Protein AF-A0A6I6AGZ8-F1 (afdb_monomer)

Foldseek 3Di:
DDDDDDDPPDAQQFHALVRLCVVVVHDSVVVVVVVVVPQDDDHRGDGNVSNVVSCVVPPPLCDPPPLPNDDPDPVNVVVVVVVVVVVVVVVCVVVVVDDDPVVVVVVVVVVVVVLVVVLVVCCVPPNDVSSVVSVVVVVVVVVVCCVVPPDPPVPPPPPD

Mean predicted aligned error: 19.11 Å

Sequence (160 aa):
MASSSSGFDSDFNESTIAGCARFFSVSERTISYWLAEGCPGERGRYPLPEMVEWAKANKWFKSSDPMLAGGDSDNLERYRGLKADLAEMDLQERRQQMVNLDAIKPAFIGALGHIKNAGEKLDRQFGNEALAILLDAWDQAMEYIANELPDDENATESTS

pLDDT: mean 73.6, std 16.23, range [36.78, 91.81]

Secondary structure (DSSP, 8-state):
--------SSTTSSB-HHHHHHHHTS-HHHHHHHHHTT-S-BTTBB-HHHHHHHHHHHTGGG-SSTTTSS---HHHHHHHHHHHHHHHHHHHHHTT----HHHHHHHHHHHHHHHHHHHHHHHHHH-HHHHHHHHHHHHHHHHHHHHHS---TTTTSS--

InterPro domains:
  IPR036388 Winged helix-like DNA-binding domain superfamily [G3DSA:1.10.10.10] (17-64)

Structure (mmCIF, N/CA/C/O backbone):
data_AF-A0A6I6AGZ8-F1
#
_entry.id   AF-A0A6I6AGZ8-F1
#
loop_
_atom_site.group_PDB
_atom_site.id
_atom_site.type_symbol
_atom_site.label_atom_id
_atom_site.label_alt_id
_atom_site.label_comp_id
_atom_site.label_asym_id
_atom_site.label_entity_id
_atom_site.label_seq_id
_atom_site.pdbx_PDB_ins_code
_atom_site.Cartn_x
_atom_site.Cartn_y
_atom_site.Cartn_z
_atom_site.occupancy
_atom_site.B_iso_or_equiv
_atom_site.auth_seq_id
_atom_site.auth_comp_id
_atom_site.auth_asym_id
_atom_site.auth_atom_id
_atom_site.pdbx_PDB_model_num
ATOM 1 N N . MET A 1 1 ? -15.485 -10.844 -48.837 1.00 36.94 1 MET A N 1
ATOM 2 C CA . MET A 1 1 ? -14.448 -11.665 -49.495 1.00 36.94 1 MET A CA 1
ATOM 3 C C . MET A 1 1 ? -13.108 -11.076 -49.105 1.00 36.94 1 MET A C 1
ATOM 5 O O . MET A 1 1 ? -12.922 -9.881 -49.281 1.00 36.94 1 MET A O 1
ATOM 9 N N . ALA A 1 2 ? -12.275 -11.870 -48.437 1.00 36.78 2 ALA A N 1
ATOM 10 C CA . ALA A 1 2 ? -10.996 -11.447 -47.883 1.00 36.78 2 ALA A CA 1
ATOM 11 C C . ALA A 1 2 ? -9.970 -11.240 -49.007 1.00 36.78 2 ALA A C 1
ATOM 13 O O . ALA A 1 2 ? -9.747 -12.150 -49.802 1.00 36.78 2 ALA A O 1
ATOM 14 N N . SER A 1 3 ? -9.358 -10.057 -49.064 1.00 37.03 3 SER A N 1
ATOM 15 C CA . SER A 1 3 ? -8.184 -9.808 -49.901 1.00 37.03 3 SER A CA 1
ATOM 16 C C . SER A 1 3 ? -6.948 -10.227 -49.116 1.00 37.03 3 SER A C 1
ATOM 18 O O . SER A 1 3 ? -6.480 -9.505 -48.236 1.00 37.03 3 SER A O 1
ATOM 20 N N . SER A 1 4 ? -6.466 -11.432 -49.403 1.00 39.41 4 SER A N 1
ATOM 21 C CA . SER A 1 4 ? -5.233 -11.969 -48.844 1.00 39.41 4 SER A CA 1
ATOM 22 C C . SER A 1 4 ? -4.025 -11.229 -49.414 1.00 39.41 4 SER A C 1
ATOM 24 O O . SER A 1 4 ? -3.789 -11.214 -50.619 1.00 39.41 4 SER A O 1
ATOM 26 N N . SER A 1 5 ? -3.273 -10.625 -48.501 1.00 42.81 5 SER A N 1
ATOM 27 C CA . SER A 1 5 ? -1.918 -10.113 -48.672 1.00 42.81 5 SER A CA 1
ATOM 28 C C . SER A 1 5 ? -0.979 -11.240 -49.121 1.00 42.81 5 SER A C 1
ATOM 30 O O . SER A 1 5 ? -0.697 -12.148 -48.340 1.00 42.81 5 SER A O 1
ATOM 32 N N . SER A 1 6 ? -0.453 -11.156 -50.342 1.00 44.28 6 SER A N 1
ATOM 33 C CA . SER A 1 6 ? 0.699 -11.943 -50.795 1.00 44.28 6 SER A CA 1
ATOM 34 C C . SER A 1 6 ? 1.741 -10.995 -51.391 1.00 44.28 6 SER A C 1
ATOM 36 O O . SER A 1 6 ? 1.658 -10.617 -52.558 1.00 44.28 6 SER A O 1
ATOM 38 N N . GLY A 1 7 ? 2.691 -10.563 -50.566 1.00 38.94 7 GLY A N 1
ATOM 39 C CA . GLY A 1 7 ? 3.775 -9.663 -50.968 1.00 38.94 7 GLY A CA 1
ATOM 40 C C . GLY A 1 7 ? 5.003 -9.828 -50.080 1.00 38.94 7 GLY A C 1
ATOM 41 O O . GLY A 1 7 ? 5.597 -8.840 -49.670 1.00 38.94 7 GLY A O 1
ATOM 42 N N . PHE A 1 8 ? 5.323 -11.067 -49.706 1.00 43.38 8 PHE A N 1
ATOM 43 C CA . PHE A 1 8 ? 6.403 -11.376 -48.773 1.00 43.38 8 PHE A CA 1
ATOM 44 C C . PHE A 1 8 ? 7.254 -12.532 -49.311 1.00 43.38 8 PHE A C 1
ATOM 46 O O . PHE A 1 8 ? 7.405 -13.517 -48.615 1.00 43.38 8 PHE A O 1
ATOM 53 N N . ASP A 1 9 ? 7.734 -12.478 -50.562 1.00 47.53 9 ASP A N 1
ATOM 54 C CA . ASP A 1 9 ? 8.541 -13.595 -51.102 1.00 47.53 9 ASP A CA 1
ATOM 55 C C . ASP A 1 9 ? 9.456 -13.232 -52.298 1.00 47.53 9 ASP A C 1
ATOM 57 O O . ASP A 1 9 ? 9.443 -13.881 -53.341 1.00 47.53 9 ASP A O 1
ATOM 61 N N . SER A 1 10 ? 10.291 -12.192 -52.144 1.00 45.81 10 SER A N 1
ATOM 62 C CA . SER A 1 10 ? 11.511 -11.997 -52.972 1.00 45.81 10 SER A CA 1
ATOM 63 C C . SER A 1 10 ? 12.495 -10.947 -52.425 1.00 45.81 10 SER A C 1
ATOM 65 O O . SER A 1 10 ? 13.690 -11.029 -52.695 1.00 45.81 10 SER A O 1
ATOM 67 N N . ASP A 1 11 ? 12.027 -9.994 -51.614 1.00 51.44 11 ASP A N 1
ATOM 68 C CA . ASP A 1 11 ? 12.787 -8.780 -51.241 1.00 51.44 11 ASP A CA 1
ATOM 69 C C . ASP A 1 11 ? 13.686 -8.917 -49.997 1.00 51.44 11 ASP A C 1
ATOM 71 O O . ASP A 1 11 ? 14.252 -7.934 -49.515 1.00 51.44 11 ASP A O 1
ATOM 75 N N . PHE A 1 12 ? 13.826 -10.121 -49.434 1.00 54.44 12 PHE A N 1
ATOM 76 C CA . PHE A 1 12 ? 14.631 -10.311 -48.219 1.00 54.44 12 PHE A CA 1
ATOM 77 C C . PHE A 1 12 ? 16.140 -10.320 -48.499 1.00 54.44 12 PHE A C 1
ATOM 79 O O . PHE A 1 12 ? 16.936 -10.127 -47.584 1.00 54.44 12 PHE A O 1
ATOM 86 N N . ASN A 1 13 ? 16.540 -10.550 -49.753 1.00 58.56 13 ASN A N 1
ATOM 87 C CA . ASN A 1 13 ? 17.948 -10.718 -50.106 1.00 58.56 13 ASN A CA 1
ATOM 88 C C . ASN A 1 13 ? 18.614 -9.418 -50.565 1.00 58.56 13 ASN A C 1
ATOM 90 O O . ASN A 1 13 ? 19.801 -9.241 -50.334 1.00 58.56 13 ASN A O 1
ATOM 94 N N . GLU A 1 14 ? 17.865 -8.499 -51.178 1.00 63.09 14 GLU A N 1
ATOM 95 C CA . GLU A 1 14 ? 18.361 -7.196 -51.624 1.00 63.09 14 GLU A CA 1
ATOM 96 C C . GLU A 1 14 ? 17.270 -6.155 -51.367 1.00 63.09 14 GLU A C 1
ATOM 98 O O . GLU A 1 14 ? 16.241 -6.136 -52.037 1.00 63.09 14 GLU A O 1
ATOM 103 N N . SER A 1 15 ? 17.466 -5.310 -50.356 1.00 72.38 15 SER A N 1
ATOM 104 C CA . SER A 1 15 ? 16.507 -4.252 -50.026 1.00 72.38 15 SER A CA 1
ATOM 105 C C . SER A 1 15 ? 16.972 -2.902 -50.567 1.00 72.38 15 SER A C 1
ATOM 107 O O . SER A 1 15 ? 18.056 -2.799 -51.124 1.00 72.38 15 SER A O 1
ATOM 109 N N . THR A 1 16 ? 16.167 -1.849 -50.420 1.00 84.56 16 THR A N 1
ATOM 110 C CA . THR A 1 16 ? 16.593 -0.449 -50.637 1.00 84.56 16 THR A CA 1
ATOM 111 C C . THR A 1 16 ? 17.092 0.156 -49.320 1.00 84.56 16 THR A C 1
ATOM 113 O O . THR A 1 16 ? 16.794 -0.391 -48.261 1.00 84.56 16 THR A O 1
ATOM 116 N N . ILE A 1 17 ? 17.766 1.319 -49.329 1.00 82.62 17 ILE A N 1
ATOM 117 C CA . ILE A 1 17 ? 18.156 2.016 -48.077 1.00 82.62 17 ILE A CA 1
ATOM 118 C C . ILE A 1 17 ? 16.943 2.214 -47.156 1.00 82.62 17 ILE A C 1
ATOM 120 O O . ILE A 1 17 ? 17.018 1.918 -45.965 1.00 82.62 17 ILE A O 1
ATOM 124 N N . ALA A 1 18 ? 15.814 2.660 -47.714 1.00 81.06 18 ALA A N 1
ATOM 125 C CA . ALA A 1 18 ? 14.564 2.848 -46.979 1.00 81.06 18 ALA A CA 1
ATOM 126 C C . ALA A 1 18 ? 13.978 1.522 -46.452 1.00 81.06 18 ALA A C 1
ATOM 128 O O . ALA A 1 18 ? 13.313 1.485 -45.416 1.00 81.06 18 ALA A O 1
ATOM 129 N N . GLY A 1 19 ? 14.205 0.413 -47.160 1.00 81.62 19 GLY A N 1
ATOM 130 C CA . GLY A 1 19 ? 13.860 -0.931 -46.698 1.00 81.62 19 GLY A CA 1
ATOM 131 C C . GLY A 1 19 ? 14.736 -1.387 -45.530 1.00 81.62 19 GLY A C 1
ATOM 132 O O . GLY A 1 19 ? 14.202 -1.780 -44.495 1.00 81.62 19 GLY A O 1
ATOM 133 N N . CYS A 1 20 ? 16.058 -1.221 -45.635 1.00 81.56 20 CYS A N 1
ATOM 134 C CA . CYS A 1 20 ? 17.003 -1.515 -44.556 1.00 81.56 20 CYS A CA 1
ATOM 135 C C . CYS A 1 20 ? 16.732 -0.667 -43.309 1.00 81.56 20 CYS A C 1
ATOM 137 O O . CYS A 1 20 ? 16.687 -1.198 -42.205 1.00 81.56 20 CYS A O 1
ATOM 139 N N . ALA A 1 21 ? 16.498 0.637 -43.469 1.00 83.06 21 ALA A N 1
ATOM 140 C CA . ALA A 1 21 ? 16.189 1.547 -42.367 1.00 83.06 21 ALA A CA 1
ATOM 141 C C . ALA A 1 21 ? 14.956 1.084 -41.572 1.00 83.06 21 ALA A C 1
ATOM 143 O O . ALA A 1 21 ? 14.996 1.009 -40.344 1.00 83.06 21 ALA A O 1
ATOM 144 N N . ARG A 1 22 ? 13.889 0.681 -42.277 1.00 79.38 22 ARG A N 1
ATOM 145 C CA . ARG A 1 22 ? 12.691 0.103 -41.652 1.00 79.38 22 ARG A CA 1
ATOM 146 C C . ARG A 1 22 ? 12.980 -1.234 -40.972 1.00 79.38 22 ARG A C 1
ATOM 148 O O . ARG A 1 22 ? 12.545 -1.429 -39.845 1.00 79.38 22 ARG A O 1
ATOM 155 N N . PHE A 1 23 ? 13.734 -2.123 -41.621 1.00 80.44 23 PHE A N 1
ATOM 156 C CA . PHE A 1 23 ? 14.079 -3.439 -41.075 1.00 80.44 23 PHE A CA 1
ATOM 157 C C . PHE A 1 23 ? 14.892 -3.338 -39.777 1.00 80.44 23 PHE A C 1
ATOM 159 O O . PHE A 1 23 ? 14.571 -3.982 -38.782 1.00 80.44 23 PHE A O 1
ATOM 166 N N . PHE A 1 24 ? 15.909 -2.478 -39.761 1.00 79.69 24 PHE A N 1
ATOM 167 C CA . PHE A 1 24 ? 16.771 -2.258 -38.602 1.00 79.69 24 PHE A CA 1
ATOM 168 C C . PHE A 1 24 ? 16.186 -1.263 -37.584 1.00 79.69 24 PHE A C 1
ATOM 170 O O . PHE A 1 24 ? 16.799 -1.044 -36.543 1.00 79.69 24 PHE A O 1
ATOM 177 N N . SER A 1 25 ? 15.017 -0.668 -37.859 1.00 79.44 25 SER A N 1
ATOM 178 C CA . SER A 1 25 ? 14.388 0.384 -37.041 1.00 79.44 25 SER A CA 1
ATOM 179 C C . SER A 1 25 ? 15.317 1.574 -36.746 1.00 79.44 25 SER A C 1
ATOM 181 O O . SER A 1 25 ? 15.334 2.120 -35.645 1.00 79.44 25 SER A O 1
ATOM 183 N N . VAL A 1 26 ? 16.098 1.991 -37.745 1.00 83.06 26 VAL A N 1
ATOM 184 C CA . VAL A 1 26 ? 17.025 3.132 -37.666 1.00 83.06 26 VAL A CA 1
ATOM 185 C C . VAL A 1 26 ? 16.767 4.126 -38.794 1.00 83.06 26 VAL A C 1
ATOM 187 O O . VAL A 1 26 ? 16.052 3.843 -39.750 1.00 83.06 26 VAL A O 1
ATOM 190 N N . SER A 1 27 ? 17.369 5.314 -38.712 1.00 84.31 27 SER A N 1
ATOM 191 C CA . SER A 1 27 ? 17.269 6.300 -39.792 1.00 84.31 27 SER A CA 1
ATOM 192 C C . SER A 1 27 ? 18.075 5.883 -41.033 1.00 84.31 27 SER A C 1
ATOM 194 O O . SER A 1 27 ? 19.126 5.251 -40.919 1.00 84.31 27 SER A O 1
ATOM 196 N N . GLU A 1 28 ? 17.661 6.313 -42.229 1.00 84.12 28 GLU A N 1
ATOM 197 C CA . GLU A 1 28 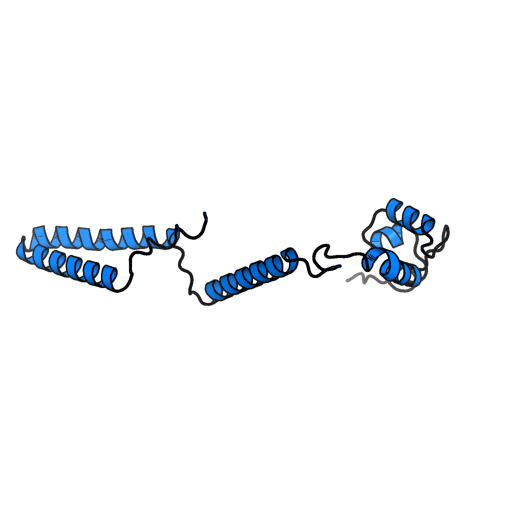? 18.434 6.110 -43.474 1.00 84.12 28 GLU A CA 1
ATOM 198 C C . GLU A 1 28 ? 19.843 6.723 -43.401 1.00 84.12 28 GLU A C 1
ATOM 200 O O . GLU A 1 28 ? 20.805 6.218 -43.989 1.00 84.12 28 GLU A O 1
ATOM 205 N N . ARG A 1 29 ? 19.988 7.794 -42.611 1.00 84.25 29 ARG A N 1
ATOM 206 C CA . ARG A 1 29 ? 21.278 8.413 -42.301 1.00 84.25 29 ARG A CA 1
ATOM 207 C C . ARG A 1 29 ? 22.182 7.471 -41.504 1.00 84.25 29 ARG A C 1
ATOM 209 O O . ARG A 1 29 ? 23.377 7.418 -41.772 1.00 84.25 29 ARG A O 1
ATOM 216 N N . THR A 1 30 ? 21.619 6.713 -40.564 1.00 82.94 30 THR A N 1
ATOM 217 C CA . THR A 1 30 ? 22.341 5.694 -39.786 1.00 82.94 30 THR A CA 1
ATOM 218 C C . THR A 1 30 ? 22.846 4.576 -40.693 1.00 82.94 30 THR A C 1
ATOM 220 O O . THR A 1 30 ? 24.001 4.184 -40.580 1.00 82.94 30 THR A O 1
ATOM 223 N N . ILE A 1 31 ? 22.026 4.128 -41.647 1.00 85.69 31 ILE A N 1
ATOM 224 C CA . ILE A 1 31 ? 22.444 3.137 -42.649 1.00 85.69 31 ILE A CA 1
ATOM 225 C C . ILE A 1 31 ? 23.571 3.690 -43.529 1.00 85.69 31 ILE A C 1
ATOM 227 O O . ILE A 1 31 ? 24.575 3.019 -43.737 1.00 85.69 31 ILE A O 1
ATOM 231 N N . SER A 1 32 ? 23.462 4.940 -43.982 1.00 86.62 32 SER A N 1
ATOM 232 C CA . SER A 1 32 ? 24.519 5.596 -44.771 1.00 86.62 32 SER A CA 1
ATOM 233 C C . SER A 1 32 ? 25.843 5.688 -44.004 1.00 86.62 32 SER A C 1
ATOM 235 O O . SER A 1 32 ? 26.914 5.513 -44.579 1.00 86.62 32 SER A O 1
ATOM 237 N N . TYR A 1 33 ? 25.766 5.929 -42.694 1.00 86.88 33 TYR A N 1
ATOM 238 C CA . TYR A 1 33 ? 26.926 5.925 -41.811 1.00 86.88 33 TYR A CA 1
ATOM 239 C C . TYR A 1 33 ? 27.538 4.525 -41.669 1.00 86.88 33 TYR A C 1
ATOM 241 O O . TYR A 1 33 ? 28.750 4.387 -41.783 1.00 86.88 33 TYR A O 1
ATOM 249 N N . TRP A 1 34 ? 26.721 3.478 -41.516 1.00 89.69 34 TRP A N 1
ATOM 250 C CA . TRP A 1 34 ? 27.213 2.097 -41.461 1.00 89.69 34 TRP A CA 1
ATOM 251 C C . TRP A 1 34 ? 27.944 1.694 -42.742 1.00 89.69 34 TRP A C 1
ATOM 253 O O . TRP A 1 34 ? 29.002 1.076 -42.670 1.00 89.69 34 TRP A O 1
ATOM 263 N N . LEU A 1 35 ? 27.435 2.085 -43.913 1.00 88.38 35 LEU A N 1
ATOM 264 C CA . LEU A 1 35 ? 28.111 1.838 -45.193 1.00 88.38 35 LEU A CA 1
ATOM 265 C C . LEU A 1 35 ? 29.487 2.520 -45.246 1.00 88.38 35 LEU A C 1
ATOM 267 O O . LEU A 1 35 ? 30.453 1.919 -45.706 1.00 88.38 35 LEU A O 1
ATOM 271 N N . ALA A 1 36 ? 29.605 3.742 -44.715 1.00 86.81 36 ALA A N 1
ATOM 272 C CA . ALA A 1 36 ? 30.887 4.446 -44.619 1.00 86.81 36 ALA A CA 1
ATOM 273 C C . ALA A 1 36 ? 31.878 3.775 -43.644 1.00 86.81 36 ALA A C 1
ATOM 275 O O . ALA A 1 36 ? 33.087 3.927 -43.798 1.00 86.81 36 ALA A O 1
ATOM 276 N N . GLU A 1 37 ? 31.380 3.020 -42.663 1.00 85.31 37 GLU A N 1
ATOM 277 C CA . GLU A 1 37 ? 32.176 2.234 -41.710 1.00 85.31 37 GLU A CA 1
ATOM 278 C C . GLU A 1 37 ? 32.501 0.811 -42.204 1.00 85.31 37 GLU A C 1
ATOM 280 O O . GLU A 1 37 ? 33.128 0.038 -41.479 1.00 85.31 37 GLU A O 1
ATOM 285 N N . GLY A 1 38 ? 32.087 0.451 -43.424 1.00 85.81 38 GLY A N 1
ATOM 286 C CA . GLY A 1 38 ? 32.363 -0.856 -44.026 1.00 85.81 38 GLY A CA 1
ATOM 287 C C . GLY A 1 38 ? 31.251 -1.894 -43.862 1.00 85.81 38 GLY A C 1
ATOM 288 O O . GLY A 1 38 ? 31.525 -3.090 -43.945 1.00 85.81 38 GLY A O 1
ATOM 289 N N . CYS A 1 39 ? 30.007 -1.469 -43.616 1.00 87.12 39 CYS A N 1
ATOM 290 C CA . CYS A 1 39 ? 28.843 -2.352 -43.689 1.00 87.12 39 CYS A CA 1
ATOM 291 C C . CYS A 1 39 ? 28.627 -2.851 -45.133 1.00 87.12 39 CYS A C 1
ATOM 293 O O . CYS A 1 39 ? 28.698 -2.036 -46.056 1.00 87.12 39 CYS A O 1
ATOM 295 N N . PRO A 1 40 ? 28.344 -4.152 -45.348 1.00 85.38 40 PRO A N 1
ATOM 296 C CA . PRO A 1 40 ? 28.096 -4.706 -46.675 1.00 85.38 40 PRO A CA 1
ATOM 297 C C . PRO A 1 40 ? 26.907 -4.032 -47.367 1.00 85.38 40 PRO A C 1
ATOM 299 O O . PRO A 1 40 ? 25.792 -4.033 -46.852 1.00 85.38 40 PRO A O 1
ATOM 302 N N . GLY A 1 41 ? 27.128 -3.462 -48.548 1.00 84.88 41 GLY A N 1
ATOM 303 C CA . GLY A 1 41 ? 26.070 -2.865 -49.357 1.00 84.88 41 GLY A CA 1
ATOM 304 C C . GLY A 1 41 ? 26.583 -1.764 -50.274 1.00 84.88 41 GLY A C 1
ATOM 305 O O . GLY A 1 41 ? 27.505 -1.024 -49.940 1.00 84.88 41 GLY A O 1
ATOM 306 N N . GLU A 1 42 ? 25.957 -1.633 -51.437 1.00 80.38 42 GLU A N 1
ATOM 307 C CA . GLU A 1 42 ? 26.266 -0.604 -52.427 1.00 80.38 42 GLU A CA 1
ATOM 308 C C . GLU A 1 42 ? 24.982 0.072 -52.908 1.00 80.38 42 GLU A C 1
ATOM 310 O O . GLU A 1 42 ? 23.866 -0.388 -52.659 1.00 80.38 42 GLU A O 1
ATOM 315 N N . ARG A 1 43 ? 25.115 1.213 -53.589 1.00 75.25 43 ARG A N 1
ATOM 316 C CA . ARG A 1 43 ? 23.961 1.991 -54.044 1.00 75.25 43 ARG A CA 1
ATOM 317 C C . ARG A 1 43 ? 23.078 1.152 -54.972 1.00 75.25 43 ARG A C 1
ATOM 319 O O . ARG A 1 43 ? 23.436 0.904 -56.115 1.00 75.25 43 ARG A O 1
ATOM 326 N N . GLY A 1 44 ? 21.901 0.781 -54.472 1.00 72.56 44 GLY A N 1
ATOM 327 C CA . GLY A 1 44 ? 20.922 -0.037 -55.194 1.00 72.56 44 GLY A CA 1
ATOM 328 C C . GLY A 1 44 ? 20.974 -1.533 -54.875 1.00 72.56 44 GLY A C 1
ATOM 329 O O . GLY A 1 44 ? 20.122 -2.256 -55.376 1.00 72.56 44 GLY A O 1
ATOM 330 N N . ARG A 1 45 ? 21.908 -1.987 -54.027 1.00 81.31 45 ARG A N 1
ATOM 331 C CA . ARG A 1 45 ? 22.038 -3.386 -53.609 1.00 81.31 45 ARG A CA 1
ATOM 332 C C . ARG A 1 45 ? 22.419 -3.482 -52.132 1.00 81.31 45 ARG A C 1
ATOM 334 O O . ARG A 1 45 ? 23.567 -3.238 -51.765 1.00 81.31 45 ARG A O 1
ATOM 341 N N . TYR A 1 46 ? 21.462 -3.870 -51.294 1.00 85.00 46 TYR A N 1
ATOM 342 C CA . TYR A 1 46 ? 21.661 -3.972 -49.847 1.00 85.00 46 TYR A CA 1
ATOM 343 C C . TYR A 1 46 ? 21.365 -5.392 -49.349 1.00 85.00 46 TYR A C 1
ATOM 345 O O . TYR A 1 46 ? 20.191 -5.719 -49.138 1.00 85.00 46 TYR A O 1
ATOM 353 N N . PRO A 1 47 ? 22.400 -6.240 -49.180 1.00 86.06 47 PRO A N 1
ATOM 354 C CA . PRO A 1 47 ? 22.234 -7.611 -48.723 1.00 86.06 47 PRO A CA 1
ATOM 355 C C . PRO A 1 47 ? 21.889 -7.641 -47.233 1.00 86.06 47 PRO A C 1
ATOM 357 O O . PRO A 1 47 ? 22.771 -7.624 -46.376 1.00 86.06 47 PRO A O 1
ATOM 360 N N . LEU A 1 48 ? 20.592 -7.687 -46.913 1.00 82.38 48 LEU A N 1
ATOM 361 C CA . LEU A 1 48 ? 20.108 -7.672 -45.527 1.00 82.38 48 LEU A CA 1
ATOM 362 C C . LEU A 1 48 ? 20.773 -8.739 -44.638 1.00 82.38 48 LEU A C 1
ATOM 364 O O . LEU A 1 48 ? 21.173 -8.377 -43.531 1.00 82.38 48 LEU A O 1
ATOM 368 N N . PRO A 1 49 ? 20.961 -10.006 -45.069 1.00 81.31 49 PRO A N 1
ATOM 369 C CA . PRO A 1 49 ? 21.616 -11.012 -44.232 1.00 81.31 49 PRO A CA 1
ATOM 370 C C . PRO A 1 49 ? 23.061 -10.644 -43.864 1.00 81.31 49 PRO A C 1
ATOM 372 O O . PRO A 1 49 ? 23.461 -10.773 -42.709 1.00 81.31 49 PRO A O 1
ATOM 375 N N . GLU A 1 50 ? 23.835 -10.125 -44.816 1.00 83.81 50 GLU A N 1
ATOM 376 C CA . GLU A 1 50 ? 25.228 -9.720 -44.584 1.00 83.81 50 GLU A CA 1
ATOM 377 C C . GLU A 1 50 ? 25.307 -8.453 -43.725 1.00 83.81 50 GLU A C 1
ATOM 379 O O . GLU A 1 50 ? 26.138 -8.355 -42.821 1.00 83.81 50 GLU A O 1
ATOM 384 N N . MET A 1 51 ? 24.395 -7.502 -43.953 1.00 85.75 51 MET A N 1
ATOM 385 C CA . MET A 1 51 ? 24.250 -6.315 -43.112 1.00 85.75 51 MET A CA 1
ATOM 386 C C . MET A 1 51 ? 23.889 -6.682 -41.671 1.00 85.75 51 MET A C 1
ATOM 388 O O . MET A 1 51 ? 24.408 -6.060 -40.748 1.00 85.75 51 MET A O 1
ATOM 392 N N . VAL A 1 52 ? 23.037 -7.694 -41.462 1.00 84.62 52 VAL A N 1
ATOM 393 C CA . VAL A 1 52 ? 22.688 -8.222 -40.135 1.00 84.62 52 VAL A CA 1
ATOM 394 C C . VAL A 1 52 ? 23.914 -8.806 -39.444 1.00 84.62 52 VAL A C 1
ATOM 396 O O . VAL A 1 52 ? 24.155 -8.484 -38.285 1.00 84.62 52 VAL A O 1
ATOM 399 N N . GLU A 1 53 ? 24.705 -9.634 -40.126 1.00 81.88 53 GLU A N 1
ATOM 400 C CA . GLU A 1 53 ? 25.916 -10.223 -39.538 1.00 81.88 53 GLU A CA 1
ATOM 401 C C . GLU A 1 53 ? 26.967 -9.156 -39.205 1.00 81.88 53 GLU A C 1
ATOM 403 O O . GLU A 1 53 ? 27.543 -9.153 -38.112 1.00 81.88 53 GLU A O 1
ATOM 408 N N . TRP A 1 54 ? 27.145 -8.172 -40.087 1.00 86.56 54 TRP A N 1
ATOM 409 C CA . TRP A 1 54 ? 28.007 -7.029 -39.808 1.00 86.56 54 TRP A CA 1
ATOM 410 C C . TRP A 1 54 ? 27.492 -6.193 -38.631 1.00 86.56 54 TRP A C 1
ATOM 412 O O . TRP A 1 54 ? 28.274 -5.823 -37.751 1.00 86.56 54 TRP A O 1
ATOM 422 N N . ALA A 1 55 ? 26.185 -5.913 -38.584 1.00 83.25 55 ALA A N 1
ATOM 423 C CA . ALA A 1 55 ? 25.557 -5.134 -37.522 1.00 83.25 55 ALA A CA 1
ATOM 424 C C . ALA A 1 55 ? 25.636 -5.862 -36.183 1.00 83.25 55 ALA A C 1
ATOM 426 O O . ALA A 1 55 ? 25.957 -5.219 -35.187 1.00 83.25 55 ALA A O 1
ATOM 427 N N . LYS A 1 56 ? 25.452 -7.190 -36.150 1.00 78.62 56 LYS A N 1
ATOM 428 C CA . LYS A 1 56 ? 25.748 -8.018 -34.976 1.00 78.62 56 LYS A CA 1
ATOM 429 C C . LYS A 1 56 ? 27.165 -7.730 -34.505 1.00 78.62 56 LYS A C 1
ATOM 431 O O . LYS A 1 56 ? 27.324 -7.160 -33.430 1.00 78.62 56 LYS A O 1
ATOM 436 N N . ALA A 1 57 ? 28.171 -8.031 -35.319 1.00 78.44 57 ALA A N 1
ATOM 437 C CA . ALA A 1 57 ? 29.574 -7.935 -34.921 1.00 78.44 57 ALA A CA 1
ATOM 438 C C . ALA A 1 57 ? 30.023 -6.517 -34.507 1.00 78.44 57 ALA A C 1
ATOM 440 O O . ALA A 1 57 ? 30.841 -6.374 -33.600 1.00 78.44 57 ALA A O 1
ATOM 441 N N . ASN A 1 58 ? 29.493 -5.465 -35.141 1.00 78.50 58 ASN A N 1
ATOM 442 C CA . ASN A 1 58 ? 30.028 -4.104 -35.001 1.00 78.50 58 ASN A CA 1
ATOM 443 C C . ASN A 1 58 ? 29.149 -3.147 -34.189 1.00 78.50 58 ASN A C 1
ATOM 445 O O . ASN A 1 58 ? 29.671 -2.198 -33.596 1.00 78.50 58 ASN A O 1
ATOM 449 N N . LYS A 1 59 ? 27.828 -3.357 -34.179 1.00 79.31 59 LYS A N 1
ATOM 450 C CA . LYS A 1 59 ? 26.848 -2.421 -33.608 1.00 79.31 59 LYS A CA 1
ATOM 451 C C . LYS A 1 59 ? 26.041 -3.036 -32.467 1.00 79.31 59 LYS A C 1
ATOM 453 O O . LYS A 1 59 ? 25.937 -2.410 -31.420 1.00 79.31 59 LYS A O 1
ATOM 458 N N . TRP A 1 60 ? 25.529 -4.255 -32.615 1.00 69.31 60 TRP A N 1
ATOM 459 C CA . TRP A 1 60 ? 24.675 -4.901 -31.611 1.00 69.31 60 TRP A CA 1
ATOM 460 C C . TRP A 1 60 ? 25.458 -5.668 -30.541 1.00 69.31 60 TRP A C 1
ATOM 462 O O . TRP A 1 60 ? 25.035 -5.691 -29.390 1.00 69.31 60 TRP A O 1
ATOM 472 N N . PHE A 1 61 ? 26.658 -6.175 -30.849 1.00 50.69 61 PHE A N 1
ATOM 473 C CA . PHE A 1 61 ? 27.600 -6.659 -29.826 1.00 50.69 61 PHE A CA 1
ATOM 474 C C . PHE A 1 61 ? 28.213 -5.522 -28.983 1.00 50.69 61 PHE A C 1
ATOM 476 O O . PHE A 1 61 ? 28.963 -5.783 -28.046 1.00 50.69 61 PHE A O 1
ATOM 483 N N . LYS A 1 62 ? 27.844 -4.259 -29.249 1.00 52.09 62 LYS A N 1
ATOM 484 C CA . LYS A 1 62 ? 28.139 -3.089 -28.406 1.00 52.09 62 LYS A CA 1
ATOM 485 C C . LYS A 1 62 ? 26.891 -2.557 -27.692 1.00 52.09 62 LYS A C 1
ATOM 487 O O . LYS A 1 62 ? 26.713 -1.350 -27.555 1.00 52.09 62 LYS A O 1
ATOM 492 N N . SER A 1 63 ? 26.113 -3.503 -27.162 1.00 45.59 63 SER A N 1
ATOM 493 C CA . SER A 1 63 ? 24.984 -3.366 -26.234 1.00 45.59 63 SER A CA 1
ATOM 494 C C . SER A 1 63 ? 23.616 -3.072 -26.857 1.00 45.59 63 SER A C 1
ATOM 496 O O . SER A 1 63 ? 23.404 -2.076 -27.540 1.00 45.59 63 SER A O 1
ATOM 498 N N . SER A 1 64 ? 22.649 -3.921 -26.515 1.00 41.16 64 SER A N 1
ATOM 499 C CA . SER A 1 64 ? 21.240 -3.526 -26.404 1.00 41.16 64 SER A CA 1
ATOM 500 C C . SER A 1 64 ? 20.738 -3.577 -24.955 1.00 41.16 64 SER A C 1
ATOM 502 O O . SER A 1 64 ? 19.543 -3.471 -24.715 1.00 41.16 64 SER A O 1
ATOM 504 N N . ASP A 1 65 ? 21.660 -3.677 -23.994 1.00 48.16 65 ASP A N 1
ATOM 505 C CA . ASP A 1 65 ? 21.478 -3.140 -22.649 1.00 48.16 65 ASP A CA 1
ATOM 506 C C . ASP A 1 65 ? 22.844 -2.619 -22.156 1.00 48.16 65 ASP A C 1
ATOM 508 O O . ASP A 1 65 ? 23.753 -3.425 -21.919 1.00 48.16 65 ASP A O 1
ATOM 512 N N . PRO A 1 66 ? 23.052 -1.292 -22.064 1.00 46.69 66 PRO A N 1
ATOM 513 C CA . PRO A 1 66 ? 24.287 -0.699 -21.551 1.00 46.69 66 PRO A CA 1
ATOM 514 C C . PRO A 1 66 ? 24.658 -1.164 -20.136 1.00 46.69 66 PRO A C 1
ATOM 516 O O . PRO A 1 66 ? 25.796 -0.960 -19.724 1.00 46.69 66 PRO A O 1
ATOM 519 N N . MET A 1 67 ? 23.745 -1.817 -19.403 1.00 47.66 67 MET A N 1
ATOM 520 C CA . MET A 1 67 ? 24.069 -2.456 -18.128 1.00 47.66 67 MET A CA 1
ATOM 521 C C . MET A 1 67 ? 24.707 -3.841 -18.263 1.00 47.66 67 MET A C 1
ATOM 523 O O . MET A 1 67 ? 25.302 -4.291 -17.304 1.00 47.66 67 MET A O 1
ATOM 527 N N . LEU A 1 68 ? 24.643 -4.546 -19.394 1.00 47.53 68 LEU A N 1
ATOM 528 C CA . LEU A 1 68 ? 25.100 -5.950 -19.472 1.00 47.53 68 LEU A CA 1
ATOM 529 C C . LEU A 1 68 ? 26.387 -6.172 -20.273 1.00 47.53 68 LEU A C 1
ATOM 531 O O . LEU A 1 68 ? 26.905 -7.288 -20.299 1.00 47.53 68 LEU A O 1
ATOM 535 N N . ALA A 1 69 ? 26.930 -5.134 -20.905 1.00 46.22 69 ALA A N 1
ATOM 536 C CA . ALA A 1 69 ? 28.111 -5.240 -21.754 1.00 46.22 69 ALA A CA 1
ATOM 537 C C . ALA A 1 69 ? 29.363 -4.641 -21.087 1.00 46.22 69 ALA A C 1
ATOM 539 O O . ALA A 1 69 ? 29.933 -3.676 -21.588 1.00 46.22 69 ALA A O 1
ATOM 540 N N . GLY A 1 70 ? 29.817 -5.238 -19.981 1.00 43.56 70 GLY A N 1
ATOM 541 C CA . GLY A 1 70 ? 31.224 -5.143 -19.572 1.00 43.56 70 GLY A CA 1
ATOM 542 C C . GLY A 1 70 ? 31.499 -4.768 -18.115 1.00 43.56 70 GLY A C 1
ATOM 543 O O . GLY A 1 70 ? 31.249 -3.644 -17.694 1.00 43.56 70 GLY A O 1
ATOM 544 N N . GLY A 1 71 ? 32.161 -5.698 -17.421 1.00 42.44 71 GLY A N 1
ATOM 545 C CA . GLY A 1 71 ? 32.974 -5.456 -16.227 1.00 42.44 71 GLY A CA 1
ATOM 546 C C . GLY A 1 71 ? 32.270 -5.758 -14.909 1.00 42.44 71 GLY A C 1
ATOM 547 O O . GLY A 1 71 ? 31.169 -5.268 -14.684 1.00 42.44 71 GLY A O 1
ATOM 548 N N . ASP A 1 72 ? 32.935 -6.530 -14.044 1.00 48.19 72 ASP A N 1
ATOM 549 C CA . ASP A 1 72 ? 32.653 -6.681 -12.606 1.00 48.19 72 ASP A CA 1
ATOM 550 C C . ASP A 1 72 ? 32.632 -5.309 -11.916 1.00 48.19 72 ASP A C 1
ATOM 552 O O . ASP A 1 72 ? 33.594 -4.864 -11.293 1.00 48.19 72 ASP A O 1
ATOM 556 N N . SER A 1 73 ? 31.544 -4.579 -12.105 1.00 54.69 73 SER A N 1
ATOM 557 C CA . SER A 1 73 ? 31.310 -3.272 -11.525 1.00 54.69 73 SER A CA 1
ATOM 558 C C . SER A 1 73 ? 30.214 -3.444 -10.492 1.00 54.69 73 SER A C 1
ATOM 560 O O . SER A 1 73 ? 29.112 -3.865 -10.827 1.00 54.69 73 SER A O 1
ATOM 562 N N . ASP A 1 74 ? 30.516 -3.098 -9.246 1.00 55.75 74 ASP A N 1
ATOM 563 C CA . ASP A 1 74 ? 29.635 -3.120 -8.066 1.00 55.75 74 ASP A CA 1
ATOM 564 C C . ASP A 1 74 ? 28.208 -2.582 -8.353 1.00 55.75 74 ASP A C 1
ATOM 566 O O . ASP A 1 74 ? 27.205 -3.029 -7.799 1.00 55.75 74 ASP A O 1
ATOM 570 N N . ASN A 1 75 ? 28.075 -1.672 -9.322 1.00 55.81 75 ASN A N 1
ATOM 571 C CA . ASN A 1 75 ? 26.795 -1.114 -9.766 1.00 55.81 75 ASN A CA 1
ATOM 572 C C . ASN A 1 75 ? 25.871 -2.120 -10.480 1.00 55.81 75 ASN A C 1
ATOM 574 O O . ASN A 1 75 ? 24.648 -1.988 -10.420 1.00 55.81 75 ASN A O 1
ATOM 578 N N . LEU A 1 76 ? 26.432 -3.119 -11.159 1.00 58.00 76 LEU A N 1
ATOM 579 C CA . LEU A 1 76 ? 25.693 -4.171 -11.859 1.00 58.00 76 LEU A CA 1
ATOM 580 C C . LEU A 1 76 ? 25.078 -5.177 -10.890 1.00 58.00 76 LEU A C 1
ATOM 582 O O . LEU A 1 76 ? 23.946 -5.622 -11.084 1.00 58.00 76 LEU A O 1
ATOM 586 N N . GLU A 1 77 ? 25.815 -5.514 -9.838 1.00 64.88 77 GLU A N 1
ATOM 587 C CA . GLU A 1 77 ? 25.323 -6.377 -8.769 1.00 64.88 77 GLU A CA 1
ATOM 588 C C . GLU A 1 77 ? 24.222 -5.678 -7.973 1.00 64.88 77 GLU A C 1
ATOM 590 O O . GLU A 1 77 ? 23.157 -6.262 -7.779 1.00 64.88 77 GLU A O 1
ATOM 595 N N . ARG A 1 78 ? 24.399 -4.390 -7.645 1.00 66.19 78 ARG A N 1
ATOM 596 C CA . ARG A 1 78 ? 23.346 -3.570 -7.018 1.00 66.19 78 ARG A CA 1
ATOM 597 C C . ARG A 1 78 ? 22.070 -3.521 -7.851 1.00 66.19 78 ARG A C 1
ATOM 599 O O . ARG A 1 78 ? 20.980 -3.676 -7.313 1.00 66.19 78 ARG A O 1
ATOM 606 N N . TYR A 1 79 ? 22.183 -3.353 -9.167 1.00 68.06 79 TYR A N 1
ATOM 607 C CA . TYR A 1 79 ? 21.014 -3.338 -10.047 1.00 68.06 79 TYR A CA 1
ATOM 608 C C . TYR A 1 79 ? 20.297 -4.692 -10.118 1.00 68.06 79 TYR A C 1
ATOM 610 O O . TYR A 1 79 ? 19.067 -4.744 -10.135 1.00 68.06 79 TYR A O 1
ATOM 618 N N . ARG A 1 80 ? 21.048 -5.801 -10.127 1.00 75.94 80 ARG A N 1
ATOM 619 C CA . ARG A 1 80 ? 20.470 -7.151 -10.049 1.00 75.94 80 ARG A CA 1
ATOM 620 C C . ARG A 1 80 ? 19.768 -7.387 -8.712 1.00 75.94 80 ARG A C 1
ATOM 622 O O . ARG A 1 80 ? 18.690 -7.972 -8.730 1.00 75.94 80 ARG A O 1
ATOM 629 N N . GLY A 1 81 ? 20.339 -6.895 -7.610 1.00 73.94 81 GLY A N 1
ATOM 630 C CA . GLY A 1 81 ? 19.720 -6.910 -6.282 1.00 73.94 81 GLY A CA 1
ATOM 631 C C . GLY A 1 81 ? 18.389 -6.163 -6.270 1.00 73.94 81 GLY A C 1
ATOM 632 O O . GLY A 1 81 ? 17.354 -6.779 -6.068 1.00 73.94 81 GLY A O 1
ATOM 633 N N . LEU A 1 82 ? 18.385 -4.886 -6.664 1.00 70.38 82 LEU A N 1
ATOM 634 C CA . LEU A 1 82 ? 17.165 -4.067 -6.706 1.00 70.38 82 LEU A CA 1
ATOM 635 C C . LEU A 1 82 ? 16.054 -4.680 -7.574 1.00 70.38 82 LEU A C 1
ATOM 637 O O . LEU A 1 82 ? 14.872 -4.574 -7.257 1.00 70.38 82 LEU A O 1
ATOM 641 N N . LYS A 1 83 ? 16.417 -5.331 -8.685 1.00 75.81 83 LYS A N 1
ATOM 642 C CA . LYS A 1 83 ? 15.451 -6.021 -9.548 1.00 75.81 83 LYS A CA 1
ATOM 643 C C . LYS A 1 83 ? 14.913 -7.308 -8.914 1.00 75.81 83 LYS A C 1
ATOM 645 O O . LYS A 1 83 ? 13.756 -7.650 -9.152 1.00 75.81 83 LYS A O 1
ATOM 650 N N . A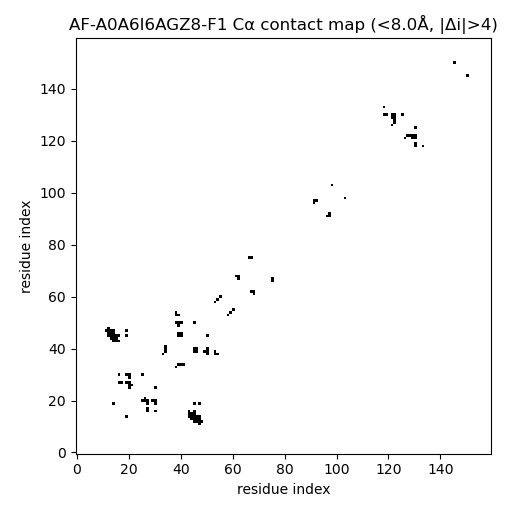LA A 1 84 ? 15.741 -8.025 -8.155 1.00 78.81 84 ALA A N 1
ATOM 651 C CA . ALA A 1 84 ? 15.312 -9.190 -7.389 1.00 78.81 84 ALA A CA 1
ATOM 652 C C . ALA A 1 84 ? 14.362 -8.775 -6.256 1.00 78.81 84 ALA A C 1
ATOM 654 O O . ALA A 1 84 ? 13.295 -9.371 -6.137 1.00 78.81 84 ALA A O 1
ATOM 655 N N . ASP A 1 85 ? 14.687 -7.700 -5.535 1.00 74.81 85 ASP A N 1
ATOM 656 C CA . ASP A 1 85 ? 13.850 -7.145 -4.465 1.00 74.81 85 ASP A CA 1
ATOM 657 C C . ASP A 1 85 ? 12.478 -6.718 -5.004 1.00 74.81 85 ASP A C 1
ATOM 659 O O . ASP A 1 85 ? 11.440 -7.046 -4.434 1.00 74.81 85 ASP A O 1
ATOM 663 N N . LEU A 1 86 ? 12.449 -6.055 -6.165 1.00 73.38 86 LEU A N 1
ATOM 664 C CA . LEU A 1 86 ? 11.199 -5.646 -6.809 1.00 73.38 86 LEU A CA 1
ATOM 665 C C . LEU A 1 86 ? 10.341 -6.852 -7.229 1.00 73.38 86 LEU A C 1
ATOM 667 O O . LEU A 1 86 ? 9.127 -6.849 -7.049 1.00 73.38 86 LEU A O 1
ATOM 671 N N . ALA A 1 87 ? 10.968 -7.916 -7.738 1.00 77.00 87 ALA A N 1
ATOM 672 C CA . ALA A 1 87 ? 10.265 -9.154 -8.070 1.00 77.00 87 ALA A CA 1
ATOM 673 C C . ALA A 1 87 ? 9.752 -9.897 -6.821 1.00 77.00 87 ALA A C 1
ATOM 675 O O . ALA A 1 87 ? 8.725 -10.579 -6.884 1.00 77.00 87 ALA A O 1
ATOM 676 N N . GLU A 1 88 ? 10.451 -9.778 -5.691 1.00 72.75 88 GLU A N 1
ATOM 677 C CA . GLU A 1 88 ? 10.006 -10.316 -4.409 1.00 72.75 88 GLU A CA 1
ATOM 678 C C . GLU A 1 88 ? 8.796 -9.547 -3.866 1.00 72.75 88 GLU A C 1
ATOM 680 O O . GLU A 1 88 ? 7.809 -10.177 -3.479 1.00 72.75 88 GLU A O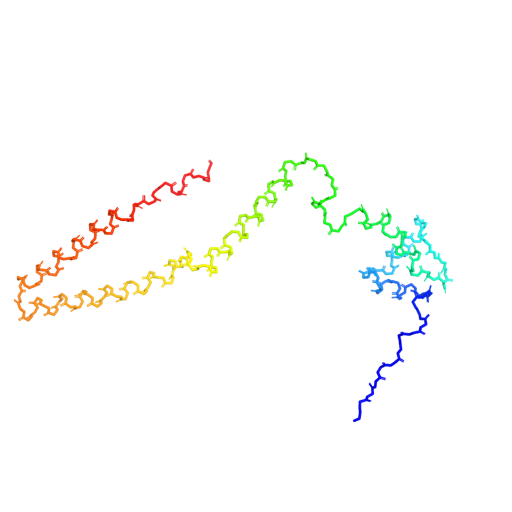 1
ATOM 685 N N . MET A 1 89 ? 8.813 -8.213 -3.928 1.00 68.56 89 MET A N 1
ATOM 686 C CA . MET A 1 89 ? 7.662 -7.376 -3.567 1.00 68.56 89 MET A CA 1
ATOM 687 C C . MET A 1 89 ? 6.433 -7.711 -4.426 1.00 68.56 89 MET A C 1
ATOM 689 O O . MET A 1 89 ? 5.353 -7.952 -3.886 1.00 68.56 89 MET A O 1
ATOM 693 N N . ASP A 1 90 ? 6.598 -7.857 -5.744 1.00 70.69 90 ASP A N 1
ATOM 694 C CA . ASP A 1 90 ? 5.517 -8.278 -6.649 1.00 70.69 90 ASP A CA 1
ATOM 695 C C . ASP A 1 90 ? 4.946 -9.663 -6.277 1.00 70.69 90 ASP A C 1
ATOM 697 O O . ASP A 1 90 ? 3.741 -9.922 -6.387 1.00 70.69 90 ASP A O 1
ATOM 701 N N . LEU A 1 91 ? 5.800 -10.594 -5.835 1.00 76.38 91 LEU A N 1
ATOM 702 C CA . LEU A 1 91 ? 5.360 -11.906 -5.356 1.00 76.38 91 LEU A CA 1
ATOM 703 C C . LEU A 1 91 ? 4.587 -11.809 -4.038 1.00 76.38 91 LEU A C 1
ATOM 705 O O . LEU A 1 91 ? 3.584 -12.511 -3.885 1.00 76.38 91 LEU A O 1
ATOM 709 N N . GLN A 1 92 ? 5.022 -10.963 -3.105 1.00 69.81 92 GLN A N 1
ATOM 710 C CA . GLN A 1 92 ? 4.321 -10.720 -1.841 1.00 69.81 92 GLN A CA 1
ATOM 711 C C . GLN A 1 92 ? 2.953 -10.060 -2.071 1.00 69.81 92 GLN A C 1
ATOM 713 O O . GLN A 1 92 ? 1.975 -10.439 -1.420 1.00 69.81 92 GLN A O 1
ATOM 718 N N . GLU A 1 93 ? 2.839 -9.162 -3.057 1.00 70.31 93 GLU A N 1
ATOM 719 C CA . GLU A 1 93 ? 1.565 -8.550 -3.463 1.00 70.31 93 GLU A CA 1
ATOM 720 C C . GLU A 1 93 ? 0.584 -9.619 -3.949 1.00 70.31 93 GLU A C 1
ATOM 722 O O . GLU A 1 93 ? -0.546 -9.724 -3.470 1.00 70.31 93 GLU A O 1
ATOM 727 N N . ARG A 1 94 ? 1.047 -10.491 -4.856 1.00 69.25 94 ARG A N 1
ATOM 728 C CA . ARG A 1 94 ? 0.241 -11.597 -5.400 1.00 69.25 94 ARG A CA 1
ATOM 729 C C . ARG A 1 94 ? -0.155 -12.618 -4.341 1.00 69.25 94 ARG A C 1
ATOM 731 O O . ARG A 1 94 ? -1.192 -13.262 -4.476 1.00 69.25 94 ARG A O 1
ATOM 738 N N . ARG A 1 95 ? 0.663 -12.773 -3.300 1.00 78.50 95 ARG A N 1
ATOM 739 C CA . ARG A 1 95 ? 0.375 -13.623 -2.138 1.00 78.50 95 ARG A CA 1
ATOM 740 C C . ARG A 1 95 ? -0.532 -12.951 -1.107 1.00 78.50 95 ARG A C 1
ATOM 742 O O . ARG A 1 95 ? -0.813 -13.581 -0.094 1.00 78.50 95 ARG A O 1
ATOM 749 N N . GLN A 1 96 ? -1.000 -11.724 -1.358 1.00 72.50 96 GLN A N 1
ATOM 750 C CA . GLN A 1 96 ? -1.829 -10.939 -0.433 1.00 72.50 96 GLN A CA 1
ATOM 751 C C . GLN A 1 96 ? -1.156 -10.710 0.929 1.00 72.50 96 GLN A C 1
ATOM 753 O O . GLN A 1 96 ? -1.825 -10.566 1.947 1.00 72.50 96 GLN A O 1
ATOM 758 N N . GLN A 1 97 ? 0.178 -10.695 0.952 1.00 71.19 97 GLN A N 1
ATOM 759 C CA . GLN A 1 97 ? 0.962 -10.474 2.168 1.00 71.19 97 GLN A CA 1
ATOM 760 C C . GLN A 1 97 ? 1.214 -8.986 2.429 1.00 71.19 97 GLN A C 1
ATOM 762 O O . GLN A 1 97 ? 1.628 -8.621 3.524 1.00 71.19 97 GLN A O 1
ATOM 767 N N . MET A 1 98 ? 0.934 -8.125 1.447 1.00 72.44 98 MET A N 1
ATOM 768 C CA . MET A 1 98 ? 0.995 -6.676 1.599 1.00 72.44 98 MET A CA 1
ATOM 769 C C . MET A 1 98 ? -0.394 -6.095 1.831 1.00 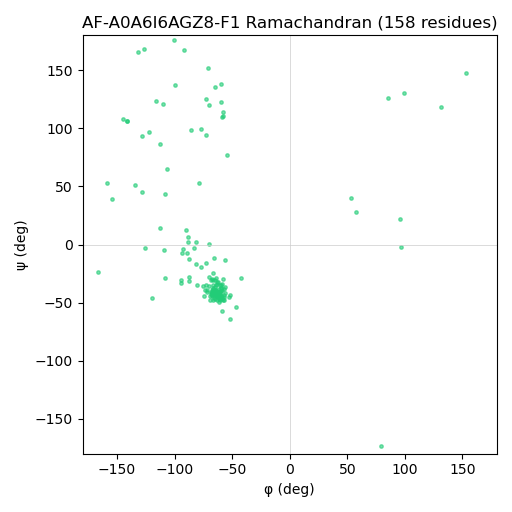72.44 98 MET A C 1
ATOM 771 O O . MET A 1 98 ? -1.367 -6.458 1.167 1.00 72.44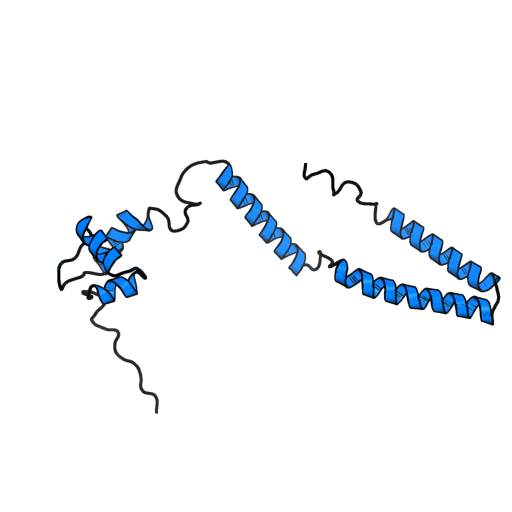 98 MET A O 1
ATOM 775 N N . VAL A 1 99 ? -0.469 -5.161 2.772 1.00 76.31 99 VAL A N 1
ATOM 776 C CA . VAL A 1 99 ? -1.711 -4.524 3.189 1.00 76.31 99 VAL A CA 1
ATOM 777 C C . VAL A 1 99 ? -1.647 -3.038 2.867 1.00 76.31 99 VAL A C 1
ATOM 779 O O . VAL A 1 99 ? -0.755 -2.329 3.325 1.00 76.31 99 VAL A O 1
ATOM 782 N N . ASN A 1 100 ? -2.615 -2.544 2.095 1.00 79.44 100 ASN A N 1
ATOM 783 C CA . ASN A 1 100 ? -2.722 -1.116 1.816 1.00 79.44 100 ASN A CA 1
ATOM 784 C C . ASN A 1 100 ? -3.315 -0.388 3.033 1.00 79.44 100 ASN A C 1
ATOM 786 O O . ASN A 1 100 ? -4.534 -0.365 3.231 1.00 79.44 100 ASN A O 1
ATOM 790 N N . LEU A 1 101 ? -2.445 0.224 3.838 1.00 79.44 101 LEU A N 1
ATOM 791 C CA . LEU A 1 101 ? -2.834 0.956 5.045 1.00 79.44 101 LEU A CA 1
ATOM 792 C C . LEU A 1 101 ? -3.799 2.114 4.755 1.00 79.44 101 LEU A C 1
ATOM 794 O O . LEU A 1 101 ? -4.693 2.368 5.562 1.00 79.44 101 LEU A O 1
ATOM 798 N N . ASP A 1 102 ? -3.675 2.782 3.608 1.00 79.38 102 ASP A N 1
ATOM 799 C CA . ASP A 1 102 ? -4.560 3.891 3.233 1.00 79.38 102 ASP A 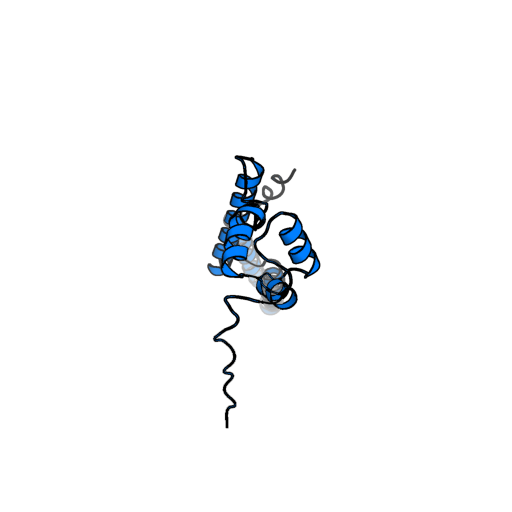CA 1
ATOM 800 C C . ASP A 1 102 ? -5.979 3.414 2.912 1.00 79.38 102 ASP A C 1
ATOM 802 O O . ASP A 1 102 ? -6.944 4.144 3.137 1.00 79.38 102 ASP A O 1
ATOM 806 N N . ALA A 1 103 ? -6.126 2.171 2.449 1.00 78.62 103 ALA A N 1
ATOM 807 C CA . ALA A 1 103 ? -7.429 1.547 2.253 1.00 78.62 103 ALA A CA 1
ATOM 808 C C . ALA A 1 103 ? -8.018 1.007 3.569 1.00 78.62 103 ALA A C 1
ATOM 810 O O . ALA A 1 103 ? -9.231 1.079 3.779 1.00 78.62 103 ALA A O 1
ATOM 811 N N . ILE A 1 104 ? -7.176 0.496 4.476 1.00 83.44 104 ILE A N 1
ATOM 812 C CA . ILE A 1 104 ? -7.625 -0.066 5.759 1.00 83.44 104 ILE A CA 1
ATOM 813 C C . ILE A 1 104 ? -8.046 1.012 6.750 1.00 83.44 104 ILE A C 1
ATOM 815 O O . ILE A 1 104 ? -9.095 0.868 7.375 1.00 83.44 104 ILE A O 1
ATOM 819 N N . LYS A 1 105 ? -7.273 2.094 6.895 1.00 82.75 105 LYS A N 1
ATOM 820 C CA . LYS A 1 105 ? -7.557 3.177 7.852 1.00 82.75 105 LYS A CA 1
ATOM 821 C C . LYS A 1 105 ? -9.018 3.656 7.820 1.00 82.75 105 LYS A C 1
ATOM 823 O O . LYS A 1 105 ? -9.654 3.627 8.873 1.00 82.75 105 LYS A O 1
ATOM 828 N N . PRO A 1 106 ? -9.602 4.058 6.673 1.00 85.69 106 PRO A N 1
ATOM 829 C CA . PRO A 1 106 ? -10.986 4.527 6.641 1.00 85.69 106 PRO A CA 1
ATOM 830 C C . PRO A 1 106 ? -11.997 3.419 6.963 1.00 85.69 106 PRO A C 1
ATOM 832 O O . PRO A 1 106 ? -12.979 3.684 7.656 1.00 85.69 106 PRO A O 1
ATOM 835 N N . ALA A 1 107 ? -11.758 2.181 6.513 1.00 83.88 107 ALA A N 1
ATOM 836 C CA . ALA A 1 107 ? -12.627 1.045 6.822 1.00 83.88 107 ALA A CA 1
ATOM 837 C C . ALA A 1 107 ? -12.618 0.722 8.326 1.00 83.88 107 ALA A C 1
ATOM 839 O O . ALA A 1 107 ? -13.673 0.520 8.930 1.00 83.88 107 ALA A O 1
ATOM 840 N N . PHE A 1 108 ? -11.436 0.749 8.942 1.00 87.31 108 PHE A N 1
ATOM 841 C CA . PHE A 1 108 ? -11.250 0.513 10.367 1.00 87.31 108 PHE A CA 1
ATOM 842 C C . PHE A 1 108 ? -11.885 1.628 11.206 1.00 87.31 108 PHE A C 1
ATOM 844 O O . PHE A 1 108 ? -12.691 1.341 12.086 1.00 87.31 108 PHE A O 1
ATOM 851 N N . ILE A 1 109 ? -11.636 2.902 10.875 1.00 85.06 109 ILE A N 1
ATOM 852 C CA . ILE A 1 109 ? -12.283 4.054 11.532 1.00 85.06 109 ILE A CA 1
ATOM 853 C C . ILE A 1 109 ? -13.814 3.952 11.439 1.00 85.06 109 ILE A C 1
ATOM 855 O O . ILE A 1 109 ? -14.512 4.200 12.423 1.00 85.06 109 ILE A O 1
ATOM 859 N N . GLY A 1 110 ? -14.345 3.550 10.279 1.00 87.12 110 GLY A N 1
ATOM 860 C CA . GLY A 1 110 ? -15.777 3.307 10.098 1.00 87.12 110 GLY A CA 1
ATOM 861 C C . GLY A 1 110 ? -16.315 2.225 11.039 1.00 87.12 110 GLY A C 1
ATOM 862 O O . GLY A 1 110 ? -17.326 2.438 11.712 1.00 87.12 110 GLY A O 1
ATOM 863 N N . ALA A 1 111 ? -15.608 1.097 11.151 1.00 85.50 111 ALA A N 1
ATOM 864 C CA . ALA A 1 111 ? -15.955 0.020 12.077 1.00 85.50 111 ALA A CA 1
ATOM 865 C C . ALA A 1 111 ? -15.958 0.491 13.544 1.00 85.50 111 ALA A C 1
ATOM 867 O O . ALA A 1 111 ? -16.915 0.222 14.275 1.00 85.50 111 ALA A O 1
ATOM 868 N N . LEU A 1 112 ? -14.955 1.272 13.958 1.00 88.25 112 LEU A N 1
ATOM 869 C CA . LEU A 1 112 ? -14.887 1.842 15.310 1.00 88.25 112 LEU A CA 1
ATOM 870 C C . LEU A 1 112 ? -16.044 2.802 15.607 1.00 88.25 112 LEU A C 1
ATOM 872 O O . LEU A 1 112 ? -16.557 2.835 16.728 1.00 88.25 112 LEU A O 1
ATOM 876 N N . GLY A 1 113 ? -16.518 3.533 14.597 1.00 86.62 113 GLY A N 1
ATOM 877 C CA . GLY A 1 113 ? -17.713 4.366 14.714 1.00 86.62 113 GLY A CA 1
ATOM 878 C C . GLY A 1 113 ? -18.953 3.569 15.136 1.00 86.62 113 GLY A C 1
ATOM 879 O O . GLY A 1 113 ? -19.746 4.043 15.952 1.00 86.62 113 GLY A O 1
ATOM 880 N N . HIS A 1 114 ? -19.117 2.336 14.646 1.00 89.38 114 HIS A N 1
ATOM 881 C CA . HIS A 1 114 ? -20.224 1.468 15.059 1.00 89.38 114 HIS A CA 1
ATOM 882 C C . HIS A 1 114 ? -20.109 1.021 16.520 1.00 89.38 114 HIS A C 1
ATOM 884 O O . HIS A 1 114 ? -21.121 1.015 17.223 1.00 89.38 114 HIS A O 1
ATOM 890 N N . ILE A 1 115 ? -18.896 0.713 16.986 1.00 89.00 115 ILE A N 1
ATOM 891 C CA . ILE A 1 115 ? -18.629 0.321 18.379 1.00 89.00 115 ILE A CA 1
ATOM 892 C C . ILE A 1 115 ? -18.934 1.486 19.325 1.00 89.00 115 ILE A C 1
ATOM 894 O O . ILE A 1 115 ? -19.674 1.319 20.293 1.00 89.00 115 ILE A O 1
ATOM 898 N N . LYS A 1 116 ? -18.464 2.694 18.995 1.00 88.06 116 LYS A N 1
ATOM 899 C CA . LYS A 1 116 ? -18.768 3.903 19.772 1.00 88.06 116 LYS A CA 1
ATOM 900 C C . LYS A 1 116 ? -20.276 4.146 19.884 1.00 88.06 116 LYS A C 1
ATOM 902 O O . LYS A 1 116 ? -20.795 4.348 20.978 1.00 88.06 116 LYS A O 1
ATOM 907 N N . ASN A 1 117 ? -20.993 4.060 18.763 1.00 88.25 117 ASN A N 1
ATOM 908 C CA . ASN A 1 117 ? -22.449 4.218 18.744 1.00 88.25 117 ASN A CA 1
ATOM 909 C C . ASN A 1 117 ? -23.170 3.141 19.574 1.00 88.25 117 ASN A C 1
ATOM 911 O O . ASN A 1 117 ? -24.237 3.407 20.130 1.00 88.25 117 ASN A O 1
ATOM 915 N N . ALA A 1 118 ? -22.628 1.922 19.644 1.00 87.62 118 ALA A N 1
ATOM 916 C CA . ALA A 1 118 ? -23.157 0.869 20.505 1.00 87.62 118 ALA A CA 1
ATOM 917 C C . ALA A 1 118 ? -22.943 1.199 21.991 1.00 87.62 118 ALA A C 1
ATOM 919 O O . ALA A 1 118 ? -23.885 1.066 22.769 1.00 87.62 118 ALA A O 1
ATOM 920 N N . GLY A 1 119 ? -21.768 1.716 22.363 1.00 90.12 119 GLY A N 1
ATOM 921 C CA . GLY A 1 119 ? -21.484 2.196 23.719 1.00 90.12 119 GLY A CA 1
ATOM 922 C C . GLY A 1 119 ? -22.439 3.302 24.165 1.00 90.12 119 GLY A C 1
ATOM 923 O O . GLY A 1 119 ? -23.068 3.188 25.213 1.00 90.12 119 GLY A O 1
ATOM 924 N N . GLU A 1 120 ? -22.657 4.318 23.327 1.00 89.44 120 GLU A N 1
ATOM 925 C CA . GLU A 1 120 ? -23.614 5.395 23.631 1.00 89.44 120 GLU A CA 1
ATOM 926 C C . GLU A 1 120 ? -25.050 4.878 23.825 1.00 89.44 120 GLU A C 1
ATOM 928 O O . GLU A 1 120 ? -25.810 5.409 24.637 1.00 89.44 120 GLU A O 1
ATOM 933 N N . LYS A 1 121 ? -25.449 3.839 23.080 1.00 89.19 121 LYS A N 1
ATOM 934 C CA . LYS A 1 121 ? -26.761 3.198 23.255 1.00 89.19 121 LYS A CA 1
ATOM 935 C C . LYS A 1 121 ? -26.832 2.390 24.547 1.00 89.19 121 LYS A C 1
ATOM 937 O O . LYS A 1 121 ? -27.867 2.444 25.208 1.00 89.19 121 LYS A O 1
ATOM 942 N N . LEU A 1 122 ? -25.768 1.664 24.892 1.00 91.06 122 LEU A N 1
ATOM 943 C CA . LEU A 1 122 ? -25.684 0.888 26.129 1.00 91.06 122 LEU A CA 1
ATOM 944 C C . LEU A 1 122 ? -25.789 1.795 27.354 1.00 91.06 122 LEU A C 1
ATOM 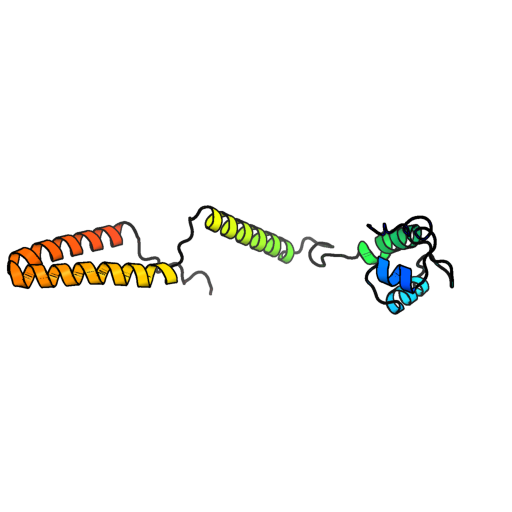946 O O . LEU A 1 122 ? -26.622 1.535 28.217 1.00 91.06 122 LEU A O 1
ATOM 950 N N . ASP A 1 123 ? -25.041 2.897 27.369 1.00 89.94 123 ASP A N 1
ATOM 951 C CA . ASP A 1 123 ? -25.081 3.879 28.455 1.00 89.94 123 ASP A CA 1
ATOM 952 C C . ASP A 1 123 ? -26.491 4.461 28.642 1.00 89.94 123 ASP A C 1
ATOM 954 O O . ASP A 1 123 ? -27.046 4.464 29.740 1.00 89.94 123 ASP A O 1
ATOM 958 N N . ARG A 1 124 ? -27.144 4.861 27.542 1.00 90.88 124 ARG A N 1
ATOM 959 C CA . ARG A 1 124 ? -28.500 5.431 27.596 1.00 90.88 124 ARG A CA 1
ATOM 960 C C . ARG A 1 124 ? -29.575 4.440 28.041 1.00 90.88 124 ARG A C 1
ATOM 962 O O . ARG A 1 124 ? -30.558 4.868 28.639 1.00 90.88 124 ARG A O 1
ATOM 969 N N . GLN A 1 125 ? -29.457 3.163 27.677 1.00 91.81 125 GLN A N 1
ATOM 970 C CA . GLN A 1 125 ? -30.512 2.166 27.907 1.00 91.81 125 GLN A CA 1
ATOM 971 C C . GLN A 1 125 ? -30.326 1.372 29.199 1.00 91.81 125 GLN A C 1
ATOM 973 O O . GLN A 1 125 ? -31.315 0.996 29.824 1.00 91.81 125 GLN A O 1
ATOM 978 N N . PHE A 1 126 ? -29.080 1.116 29.591 1.00 91.62 126 PHE A N 1
ATOM 979 C CA . PHE A 1 126 ? -28.735 0.204 30.682 1.00 91.62 126 PHE A CA 1
ATOM 980 C C . PHE A 1 126 ? -27.845 0.859 31.747 1.00 91.62 126 PHE A C 1
ATOM 982 O O . PHE A 1 126 ? -27.574 0.243 32.774 1.00 91.62 126 PHE A O 1
ATOM 989 N N . GLY A 1 127 ? -27.442 2.117 31.543 1.00 89.00 127 GLY A N 1
ATOM 990 C CA . GLY A 1 127 ? -26.624 2.871 32.481 1.00 89.00 127 GLY A CA 1
ATOM 991 C C . GLY A 1 127 ? -25.138 2.518 32.420 1.00 89.00 127 GLY A C 1
ATOM 992 O O . GLY A 1 127 ? -24.669 1.747 31.581 1.00 89.00 127 GLY A O 1
ATOM 993 N N . ASN A 1 128 ? -24.397 3.100 33.360 1.00 87.44 128 ASN A N 1
ATOM 994 C CA . ASN A 1 128 ? -22.936 3.135 33.338 1.00 87.44 128 ASN A CA 1
ATOM 995 C C . ASN A 1 128 ? -22.280 1.747 33.503 1.00 87.44 128 ASN A C 1
ATOM 997 O O . ASN A 1 128 ? -21.234 1.491 32.920 1.00 87.44 128 ASN A O 1
ATOM 1001 N N . GLU A 1 129 ? -22.901 0.810 34.231 1.00 87.12 129 GLU A N 1
ATOM 1002 C CA . GLU A 1 129 ? -22.349 -0.551 34.390 1.00 87.12 129 GLU A CA 1
ATOM 1003 C C . GLU A 1 129 ? -22.231 -1.294 33.053 1.00 87.12 129 GLU A C 1
ATOM 1005 O O . GLU A 1 129 ? -21.224 -1.950 32.793 1.00 87.12 129 GLU A O 1
ATOM 1010 N N . ALA A 1 130 ? -23.228 -1.162 32.173 1.00 85.75 130 ALA A N 1
ATOM 1011 C CA . ALA A 1 130 ? -23.197 -1.808 30.864 1.00 85.75 130 ALA A CA 1
ATOM 1012 C C . ALA A 1 130 ? -22.151 -1.174 29.934 1.00 85.75 130 ALA A C 1
ATOM 1014 O O . ALA A 1 130 ? -21.508 -1.877 29.152 1.00 85.75 130 ALA A O 1
ATOM 1015 N N . LEU A 1 131 ? -21.961 0.145 30.031 1.00 85.56 131 LEU A N 1
ATOM 1016 C CA . LEU A 1 131 ? -20.899 0.844 29.312 1.00 85.56 131 LEU A CA 1
ATOM 1017 C C . LEU A 1 131 ? -19.512 0.413 29.811 1.00 85.56 131 LEU A C 1
ATOM 1019 O O . LEU A 1 131 ? -18.625 0.183 28.992 1.00 85.56 131 LEU A O 1
ATOM 1023 N N . ALA A 1 132 ? -19.334 0.262 31.125 1.00 88.50 132 ALA A N 1
ATOM 1024 C CA . ALA A 1 132 ? -18.065 -0.139 31.726 1.00 88.50 132 ALA A CA 1
ATOM 1025 C C . ALA A 1 132 ? -17.580 -1.503 31.209 1.00 88.50 132 ALA A C 1
ATOM 1027 O O . ALA A 1 132 ? -16.399 -1.649 30.916 1.00 88.50 132 ALA A O 1
ATOM 1028 N N . ILE A 1 133 ? -18.488 -2.465 31.010 1.00 88.94 133 ILE A N 1
ATOM 1029 C CA . ILE A 1 133 ? -18.156 -3.778 30.427 1.00 88.94 133 ILE A CA 1
ATOM 1030 C C . ILE A 1 133 ? -17.624 -3.635 28.992 1.00 88.94 133 ILE A C 1
ATOM 1032 O O . ILE A 1 133 ? -16.674 -4.316 28.612 1.00 88.94 133 ILE A O 1
ATOM 1036 N N . LEU A 1 134 ? -18.224 -2.755 28.182 1.00 89.94 134 LEU A N 1
ATOM 1037 C CA . LEU A 1 134 ? -17.759 -2.519 26.813 1.00 89.94 134 LEU A CA 1
ATOM 1038 C C . LEU A 1 134 ? -16.377 -1.854 26.793 1.00 89.94 134 LEU A C 1
ATOM 1040 O O . LEU A 1 134 ? -15.549 -2.210 25.960 1.00 89.94 134 LEU A O 1
ATOM 1044 N N . LEU A 1 135 ? -16.148 -0.885 27.681 1.00 88.38 135 LEU A N 1
ATOM 1045 C CA . LEU A 1 135 ? -14.867 -0.185 27.781 1.00 88.38 135 LEU A CA 1
ATOM 1046 C C . LEU A 1 135 ? -13.752 -1.118 28.269 1.00 88.38 135 LEU A C 1
ATOM 1048 O O . LEU A 1 135 ? -12.682 -1.125 27.677 1.00 88.38 135 LEU A O 1
ATOM 1052 N N . ASP A 1 136 ? -14.026 -1.971 29.257 1.00 89.50 136 ASP A N 1
ATOM 1053 C CA . ASP A 1 136 ? -13.070 -2.981 29.730 1.00 89.50 136 ASP A CA 1
ATOM 1054 C C . ASP A 1 136 ? -12.687 -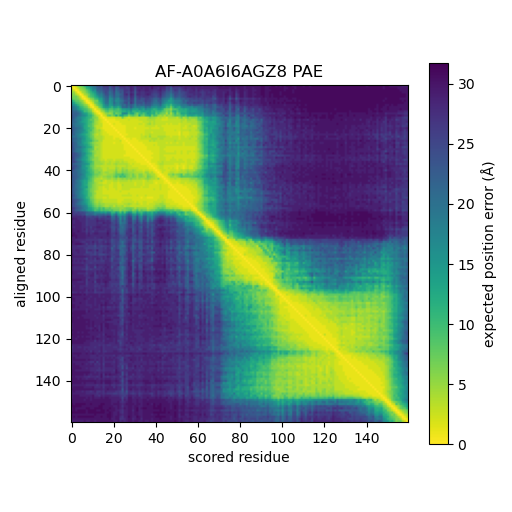3.970 28.612 1.00 89.50 136 ASP A C 1
ATOM 1056 O O . ASP A 1 136 ? -11.511 -4.243 28.377 1.00 89.50 136 ASP A O 1
ATOM 1060 N N . ALA A 1 137 ? -13.667 -4.441 27.832 1.00 88.69 137 ALA A N 1
ATOM 1061 C CA . ALA A 1 137 ? -13.404 -5.289 26.668 1.00 88.69 137 ALA A CA 1
ATOM 1062 C C . ALA A 1 137 ? -12.605 -4.564 25.566 1.00 88.69 137 ALA A C 1
ATOM 1064 O O . ALA A 1 137 ? -11.798 -5.186 24.872 1.00 88.69 137 ALA A O 1
ATOM 1065 N N . TRP A 1 138 ? -12.831 -3.260 25.387 1.00 89.50 138 TRP A N 1
ATOM 1066 C CA . TRP A 1 138 ? -12.074 -2.433 24.450 1.00 89.50 138 TRP A CA 1
ATOM 1067 C C . TRP A 1 138 ? -10.609 -2.298 24.875 1.00 89.50 138 TRP A C 1
ATOM 1069 O O . TRP A 1 138 ? -9.717 -2.502 24.053 1.00 89.50 138 TRP A O 1
ATOM 1079 N N . ASP A 1 139 ? -10.362 -2.016 26.152 1.00 88.81 139 ASP A N 1
ATOM 1080 C CA . ASP A 1 139 ? -9.013 -1.877 26.697 1.00 88.81 139 ASP A CA 1
ATOM 1081 C C . ASP A 1 139 ? -8.229 -3.194 26.581 1.00 88.81 139 ASP A C 1
ATOM 1083 O O . ASP A 1 139 ? -7.097 -3.194 26.095 1.00 88.81 139 ASP A O 1
ATOM 1087 N N . GLN A 1 140 ? -8.861 -4.333 26.889 1.00 87.69 140 GLN A N 1
ATOM 1088 C CA . GLN A 1 140 ? -8.268 -5.664 26.686 1.00 87.69 140 GLN A CA 1
ATOM 1089 C C . GLN A 1 140 ? -7.922 -5.936 25.214 1.00 87.69 140 GLN A C 1
ATOM 1091 O O . GLN A 1 140 ? -6.881 -6.521 24.910 1.00 87.69 140 GLN A O 1
ATOM 1096 N N . ALA A 1 141 ? -8.780 -5.512 24.280 1.00 84.44 141 ALA A N 1
ATOM 1097 C CA . ALA A 1 141 ? -8.515 -5.671 22.853 1.00 84.44 141 ALA A CA 1
ATOM 1098 C C . ALA A 1 141 ? -7.322 -4.815 22.398 1.00 84.44 141 ALA A C 1
ATOM 1100 O O . ALA A 1 141 ? -6.502 -5.280 21.608 1.00 84.44 141 ALA A O 1
ATOM 1101 N N . MET A 1 142 ? -7.202 -3.588 22.912 1.00 84.75 142 MET A N 1
ATOM 1102 C CA . MET A 1 142 ? -6.073 -2.702 22.621 1.00 84.75 142 MET A CA 1
ATOM 1103 C C . MET A 1 142 ? -4.761 -3.232 23.204 1.00 84.75 142 MET A C 1
ATOM 1105 O O . MET A 1 142 ? -3.742 -3.193 22.519 1.00 84.75 142 MET A O 1
ATOM 1109 N N . GLU A 1 143 ? -4.784 -3.777 24.421 1.00 86.94 143 GLU A N 1
ATOM 1110 C CA . GLU A 1 143 ? -3.620 -4.429 25.030 1.00 86.94 143 GLU A CA 1
ATOM 1111 C C . GLU A 1 143 ? -3.181 -5.660 24.224 1.00 86.94 143 GLU A C 1
ATOM 1113 O O . GLU A 1 143 ? -1.995 -5.836 23.947 1.00 86.94 143 GLU A O 1
ATOM 1118 N N . TYR A 1 144 ? -4.131 -6.489 23.779 1.00 86.62 144 TYR A N 1
ATOM 1119 C CA . TYR A 1 144 ? -3.835 -7.623 22.903 1.00 86.62 144 TYR A CA 1
ATOM 1120 C C . TYR A 1 144 ? -3.192 -7.177 21.581 1.00 86.62 144 TYR A C 1
ATOM 1122 O O . TYR A 1 144 ? -2.183 -7.746 21.171 1.00 86.62 144 TYR A O 1
ATOM 1130 N N . ILE A 1 145 ? -3.737 -6.135 20.940 1.00 85.31 145 ILE A N 1
ATOM 1131 C CA . ILE A 1 145 ? -3.181 -5.571 19.701 1.00 85.31 145 ILE A CA 1
ATOM 1132 C C . ILE A 1 145 ? -1.755 -5.065 19.926 1.00 85.31 145 ILE A C 1
ATOM 1134 O O . ILE A 1 145 ? -0.884 -5.406 19.137 1.00 85.31 145 ILE A O 1
ATOM 1138 N N . ALA A 1 146 ? -1.502 -4.303 20.992 1.00 82.31 146 ALA A N 1
ATOM 1139 C CA . ALA A 1 146 ? -0.171 -3.772 21.292 1.00 82.31 146 ALA A CA 1
ATOM 1140 C C . ALA A 1 146 ? 0.868 -4.876 21.564 1.00 82.31 146 ALA A C 1
ATOM 1142 O O . ALA A 1 146 ? 2.042 -4.722 21.236 1.00 82.31 146 ALA A O 1
ATOM 1143 N N . ASN A 1 147 ? 0.443 -6.002 22.143 1.00 83.88 147 ASN A N 1
ATOM 1144 C CA . ASN A 1 147 ? 1.319 -7.148 22.389 1.00 83.88 147 ASN A CA 1
ATOM 1145 C C . ASN A 1 147 ? 1.631 -7.949 21.115 1.00 83.88 147 ASN A C 1
ATOM 1147 O O . ASN A 1 147 ? 2.735 -8.474 20.982 1.00 83.88 147 ASN A O 1
ATOM 1151 N N . GLU A 1 148 ? 0.668 -8.068 20.198 1.00 85.56 148 GLU A N 1
ATOM 1152 C CA . GLU A 1 148 ? 0.812 -8.869 18.974 1.00 85.56 148 GLU A CA 1
ATOM 1153 C C . GLU A 1 148 ? 1.440 -8.074 17.814 1.00 85.56 148 GLU A C 1
ATOM 1155 O O . GLU A 1 148 ? 2.146 -8.634 16.977 1.00 85.56 148 GLU A O 1
ATOM 1160 N N . LEU A 1 149 ? 1.193 -6.762 17.762 1.00 79.94 149 LEU A N 1
ATOM 1161 C CA . LEU A 1 149 ? 1.729 -5.830 16.772 1.00 79.94 149 LEU A CA 1
ATOM 1162 C C . LEU A 1 149 ? 2.686 -4.859 17.480 1.00 79.94 149 LEU A C 1
ATOM 1164 O O . LEU A 1 149 ? 2.245 -3.793 17.910 1.00 79.94 149 LEU A O 1
ATOM 1168 N N . PRO A 1 150 ? 3.976 -5.215 17.633 1.00 65.12 150 PRO A N 1
ATOM 1169 C CA . PRO A 1 150 ? 4.949 -4.319 18.243 1.00 65.12 150 PRO A CA 1
ATOM 1170 C C . PRO A 1 150 ? 5.057 -3.020 17.434 1.00 65.12 150 PRO A C 1
ATOM 1172 O O . PRO A 1 150 ? 5.079 -3.055 16.202 1.00 65.12 150 PRO A O 1
ATOM 1175 N N . ASP A 1 151 ? 5.135 -1.885 18.133 1.00 64.69 151 ASP A N 1
ATOM 1176 C CA . ASP A 1 151 ? 5.369 -0.580 17.517 1.00 64.69 151 ASP A CA 1
ATOM 1177 C C . ASP A 1 151 ? 6.683 -0.622 16.727 1.00 64.69 151 ASP A C 1
ATOM 1179 O O . ASP A 1 151 ? 7.779 -0.722 17.285 1.00 64.69 151 ASP A O 1
ATOM 1183 N N . ASP A 1 152 ? 6.571 -0.559 15.404 1.00 57.78 152 ASP A N 1
ATOM 1184 C CA . ASP A 1 152 ? 7.703 -0.583 14.482 1.00 57.78 152 ASP A CA 1
ATOM 1185 C C . ASP A 1 152 ? 8.364 0.813 14.419 1.00 57.78 152 ASP A C 1
ATOM 1187 O O . ASP A 1 152 ? 8.534 1.408 13.356 1.00 57.78 152 ASP A O 1
ATOM 1191 N N . GLU A 1 153 ? 8.724 1.386 15.577 1.00 53.00 153 GLU A N 1
ATOM 1192 C CA . GLU A 1 153 ? 9.468 2.657 15.660 1.00 53.00 153 GLU A CA 1
ATOM 1193 C C . GLU A 1 153 ? 10.892 2.538 15.073 1.00 53.00 153 GLU A C 1
ATOM 1195 O O . GLU A 1 153 ? 11.537 3.546 14.793 1.00 53.00 153 GLU A O 1
ATOM 1200 N N . ASN A 1 154 ? 11.376 1.320 14.797 1.00 47.47 154 ASN A N 1
ATOM 1201 C CA . ASN A 1 154 ? 12.707 1.079 14.226 1.00 47.47 154 ASN A CA 1
ATOM 1202 C C . ASN A 1 154 ? 12.751 1.065 12.685 1.00 47.47 154 ASN A C 1
ATOM 1204 O O . ASN A 1 154 ? 13.841 1.038 12.110 1.00 47.47 154 ASN A O 1
ATOM 1208 N N . ALA A 1 155 ? 11.612 1.110 11.985 1.00 51.28 155 ALA A N 1
ATOM 1209 C CA . ALA A 1 155 ? 11.598 1.040 10.519 1.00 51.28 155 ALA A CA 1
ATOM 1210 C C . ALA A 1 155 ? 12.109 2.328 9.832 1.00 51.28 155 ALA A C 1
ATOM 1212 O O . ALA A 1 155 ? 12.459 2.302 8.651 1.00 51.28 155 ALA A O 1
ATOM 1213 N N . THR A 1 156 ? 12.195 3.455 10.549 1.00 47.78 156 THR A N 1
ATOM 1214 C CA . THR A 1 156 ? 12.613 4.753 9.983 1.00 47.78 156 THR A CA 1
ATOM 1215 C C . THR A 1 156 ? 14.105 5.083 10.111 1.00 47.78 156 THR A C 1
ATOM 1217 O O . THR A 1 156 ? 14.544 6.056 9.501 1.00 47.78 156 THR A O 1
ATOM 1220 N N . GLU A 1 157 ? 14.914 4.294 10.830 1.00 45.19 157 GLU A N 1
ATOM 1221 C CA . GLU A 1 157 ? 16.346 4.602 11.036 1.00 45.19 157 GLU A CA 1
ATOM 1222 C C . GLU A 1 157 ? 17.312 3.963 10.011 1.00 45.19 157 GLU A C 1
ATOM 1224 O O . GLU A 1 157 ? 18.498 4.274 10.020 1.00 45.19 157 GLU A O 1
ATOM 1229 N N . SER A 1 158 ? 16.848 3.129 9.068 1.00 43.94 158 SER A N 1
ATOM 1230 C CA . SER A 1 158 ? 17.730 2.474 8.068 1.00 43.94 158 SER A CA 1
ATOM 1231 C C . SER A 1 158 ? 17.942 3.247 6.752 1.00 43.94 158 SER A C 1
ATOM 1233 O O . SER A 1 158 ? 18.484 2.696 5.794 1.00 43.94 158 SER A O 1
ATOM 1235 N N . THR A 1 159 ? 17.558 4.526 6.676 1.00 44.41 159 THR A N 1
ATOM 1236 C CA . THR A 1 159 ? 17.755 5.372 5.475 1.00 44.41 159 THR A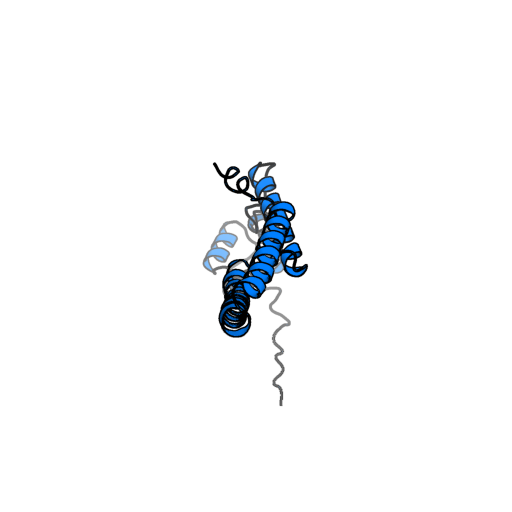 CA 1
ATOM 1237 C C . THR A 1 159 ? 18.432 6.712 5.770 1.00 44.41 159 THR A C 1
ATOM 1239 O O . THR A 1 159 ? 18.013 7.756 5.264 1.00 44.41 159 THR A O 1
ATOM 1242 N N . SER A 1 160 ? 19.494 6.726 6.577 1.00 38.00 160 SER A N 1
ATOM 1243 C CA . SER A 1 160 ? 20.380 7.897 6.700 1.00 38.00 160 SER A CA 1
ATOM 1244 C C . SER A 1 160 ? 21.842 7.513 6.849 1.00 38.00 160 SER A C 1
ATOM 1246 O O . SER A 1 160 ? 22.127 6.533 7.567 1.00 38.00 160 SER A O 1
#

Radius of gyration: 34.24 Å; Cα contacts (8 Å, |Δi|>4): 74; chains: 1; bounding box: 64×22×90 Å

Solvent-accessible surface area (backbone atoms only — not comparable to full-atom values): 9626 Å² total; per-residue (Å²): 134,86,84,78,88,84,87,85,86,74,61,71,57,51,30,49,64,70,49,48,16,60,75,72,73,47,52,54,66,55,52,56,50,40,42,76,74,69,37,59,58,52,97,88,43,30,37,45,68,56,33,48,54,44,38,38,73,71,51,50,73,69,44,91,46,86,80,75,68,75,74,103,44,75,67,52,57,52,51,53,47,57,53,50,52,51,54,48,52,55,50,36,51,76,67,65,72,60,78,64,59,84,66,44,51,62,56,50,54,53,54,51,50,54,53,53,56,47,42,59,48,33,33,75,74,64,32,64,71,54,28,50,55,54,51,52,55,49,51,55,51,51,52,51,46,53,71,75,53,66,84,71,78,71,74,74,70,82,80,123

Nearest PDB structures (foldseek):
  7u5e-assembly1_J  TM=6.648E-01  e=1.487E+00  Aeromonas salmonicida
  5zz6-assembly2_C  TM=6.243E-01  e=3.353E+00  Thermotoga maritima MSB8
  3wg9-assembly2_D  TM=6.108E-01  e=3.353E+00  Thermoanaerobacter ethanolicus JW 200
  8rbx-assembly1_w  TM=2.082E-01  e=7.103E+00  Homo sapiens

Organism: NCBI:txid2608982